Protein AF-A0A821UNA8-F1 (afdb_monomer_lite)

Structure (mmCIF, N/CA/C/O backbone):
data_AF-A0A821UNA8-F1
#
_entry.id   AF-A0A821UNA8-F1
#
loop_
_atom_site.group_PDB
_atom_site.id
_atom_site.type_symbol
_atom_site.label_atom_id
_atom_site.label_alt_id
_atom_site.label_comp_id
_atom_site.label_asym_id
_atom_site.label_entity_id
_atom_site.label_seq_id
_atom_site.pdbx_PDB_ins_code
_atom_site.Cartn_x
_atom_site.Cartn_y
_atom_site.Cartn_z
_atom_site.occupancy
_atom_site.B_iso_or_equiv
_atom_site.auth_seq_id
_atom_site.auth_comp_id
_atom_site.auth_asym_id
_atom_site.auth_atom_id
_atom_site.pdbx_PDB_model_num
ATOM 1 N N . MET A 1 1 ? -2.169 -43.315 -0.506 1.00 39.91 1 MET A N 1
ATOM 2 C CA . MET A 1 1 ? -2.315 -42.127 -1.372 1.00 39.91 1 MET A CA 1
ATOM 3 C C . MET A 1 1 ? -2.304 -40.917 -0.459 1.00 39.91 1 MET A C 1
ATOM 5 O O . MET A 1 1 ? -3.309 -40.636 0.176 1.00 39.91 1 MET A O 1
ATOM 9 N N . SER A 1 2 ? -1.135 -40.307 -0.272 1.00 38.00 2 SER A N 1
ATOM 10 C CA . SER A 1 2 ? -0.975 -39.167 0.631 1.00 38.00 2 SER A CA 1
ATOM 11 C C . SER A 1 2 ? -1.422 -37.901 -0.086 1.00 38.00 2 SER A C 1
ATOM 13 O O . SER A 1 2 ? -0.768 -37.446 -1.022 1.00 38.00 2 SER A O 1
ATOM 15 N N . SER A 1 3 ? -2.555 -37.356 0.341 1.00 40.38 3 SER A N 1
ATOM 16 C CA . SER A 1 3 ? -3.026 -36.034 -0.052 1.00 40.38 3 SER A CA 1
ATOM 17 C C . SER A 1 3 ? -2.122 -34.982 0.592 1.00 40.38 3 SER A C 1
ATOM 19 O O . SER A 1 3 ? -2.385 -34.522 1.700 1.00 40.38 3 SER A O 1
ATOM 21 N N . ASN A 1 4 ? -1.035 -34.611 -0.086 1.00 38.03 4 ASN A N 1
ATOM 22 C CA . ASN A 1 4 ? -0.263 -33.421 0.264 1.00 38.03 4 ASN A CA 1
ATOM 23 C C . ASN A 1 4 ? -1.071 -32.180 -0.135 1.00 38.03 4 ASN A C 1
ATOM 25 O O . ASN A 1 4 ? -0.894 -31.618 -1.214 1.00 38.03 4 ASN A O 1
ATOM 29 N N . GLY A 1 5 ? -1.960 -31.748 0.759 1.00 42.75 5 GLY A N 1
ATOM 30 C CA . GLY A 1 5 ? -2.511 -30.397 0.773 1.00 42.75 5 GLY A CA 1
ATOM 31 C C . GLY A 1 5 ? -1.422 -29.405 1.169 1.00 42.75 5 GLY A C 1
ATOM 32 O O . GLY A 1 5 ? -1.435 -28.869 2.271 1.00 42.75 5 GLY A O 1
ATOM 33 N N . ASN A 1 6 ? -0.446 -29.200 0.287 1.00 42.03 6 ASN A N 1
ATOM 34 C CA . ASN A 1 6 ? 0.547 -28.151 0.437 1.00 42.03 6 ASN A CA 1
ATOM 35 C C . ASN A 1 6 ? -0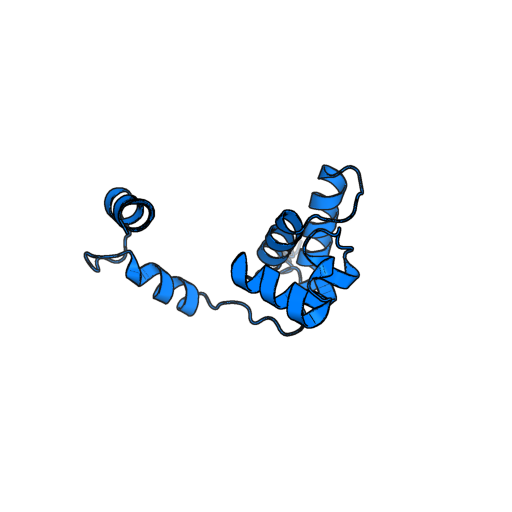.130 -26.838 0.019 1.00 42.03 6 ASN A C 1
ATOM 37 O O . ASN A 1 6 ? -0.033 -26.410 -1.130 1.00 42.03 6 ASN A O 1
ATOM 41 N N . SER A 1 7 ? -0.881 -26.217 0.932 1.00 50.44 7 SER A N 1
ATOM 42 C CA . SER A 1 7 ? -1.285 -24.818 0.796 1.00 50.44 7 SER A CA 1
ATOM 43 C C . SER A 1 7 ? -0.028 -23.965 0.961 1.00 50.44 7 SER A C 1
ATOM 45 O O . SER A 1 7 ? 0.217 -23.405 2.030 1.00 50.44 7 SER A O 1
ATOM 47 N N . ALA A 1 8 ? 0.828 -23.950 -0.063 1.00 53.22 8 ALA A N 1
ATOM 48 C CA . ALA A 1 8 ? 2.036 -23.148 -0.076 1.00 53.22 8 ALA A CA 1
ATOM 49 C C . ALA A 1 8 ? 1.612 -21.688 0.100 1.00 53.22 8 ALA A C 1
ATOM 51 O O . ALA A 1 8 ? 0.987 -21.087 -0.776 1.00 53.22 8 ALA A O 1
ATOM 52 N N . SER A 1 9 ? 1.886 -21.129 1.276 1.00 68.69 9 SER A N 1
ATOM 53 C CA . SER A 1 9 ? 1.719 -19.707 1.506 1.00 68.69 9 SER A CA 1
ATOM 54 C C . SER A 1 9 ? 2.669 -18.992 0.551 1.00 68.69 9 SER A C 1
ATOM 56 O O . SER A 1 9 ? 3.874 -18.989 0.793 1.00 68.69 9 SER A O 1
ATOM 58 N N . LEU A 1 10 ? 2.140 -18.433 -0.541 1.00 72.12 10 LEU A N 1
ATOM 59 C CA . LEU A 1 10 ? 2.948 -17.664 -1.484 1.00 72.12 10 LEU A CA 1
ATOM 60 C C . LEU A 1 10 ? 3.741 -16.602 -0.733 1.00 72.12 10 LEU A C 1
ATOM 62 O O . LEU A 1 10 ? 3.171 -15.885 0.107 1.00 72.12 10 LEU A O 1
ATOM 66 N N . SER A 1 11 ? 5.029 -16.515 -1.050 1.00 85.12 11 SER A N 1
ATOM 67 C CA . SER A 1 11 ? 5.910 -15.488 -0.511 1.00 85.12 11 SER A CA 1
ATOM 68 C C . SER A 1 11 ? 5.401 -14.091 -0.881 1.00 85.12 11 SER A C 1
ATOM 70 O O . SER A 1 11 ? 4.580 -13.909 -1.784 1.00 85.12 11 SER A O 1
ATOM 72 N N . THR A 1 12 ? 5.869 -13.077 -0.155 1.00 85.00 12 THR A N 1
ATOM 73 C CA . THR A 1 12 ? 5.497 -11.678 -0.425 1.00 85.00 12 THR A CA 1
ATOM 74 C C . THR A 1 12 ? 5.800 -11.287 -1.869 1.00 85.00 12 THR A C 1
ATOM 76 O O . THR A 1 12 ? 4.961 -10.665 -2.518 1.00 85.00 12 THR A O 1
ATOM 79 N N . ASP A 1 13 ? 6.961 -11.703 -2.368 1.00 85.88 13 ASP A N 1
ATOM 80 C CA . ASP A 1 13 ? 7.458 -11.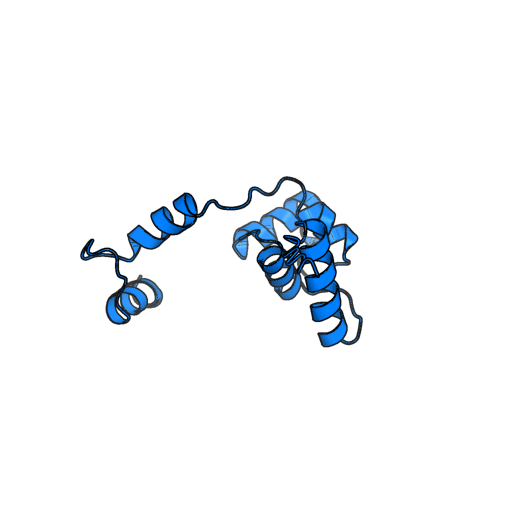335 -3.691 1.00 85.88 13 ASP A CA 1
ATOM 81 C C . ASP A 1 13 ? 6.656 -12.040 -4.791 1.00 85.88 13 ASP A C 1
ATOM 83 O O . ASP A 1 13 ? 6.249 -11.413 -5.768 1.00 85.88 13 ASP A O 1
ATOM 87 N N . GLU A 1 14 ? 6.302 -13.315 -4.595 1.00 89.06 14 GLU A N 1
ATOM 88 C CA . GLU A 1 14 ? 5.416 -14.033 -5.519 1.00 89.06 14 GLU A CA 1
ATOM 89 C C . GLU A 1 14 ? 4.020 -13.410 -5.580 1.00 89.06 14 GLU A C 1
ATOM 91 O O . GLU A 1 14 ? 3.457 -13.264 -6.666 1.00 89.06 14 GLU A O 1
ATOM 96 N N . ARG A 1 15 ? 3.461 -12.999 -4.433 1.00 90.50 15 ARG A N 1
ATOM 97 C CA . ARG A 1 15 ? 2.166 -12.301 -4.392 1.00 90.50 15 ARG A CA 1
ATOM 98 C C . ARG A 1 15 ? 2.228 -10.958 -5.106 1.00 90.50 15 ARG A C 1
ATOM 100 O O . ARG A 1 15 ? 1.282 -10.605 -5.807 1.00 90.50 15 ARG A O 1
ATOM 107 N N . LEU A 1 16 ? 3.323 -10.219 -4.935 1.00 90.75 16 LEU A N 1
ATOM 108 C CA . LEU A 1 16 ? 3.537 -8.936 -5.599 1.00 90.75 16 LEU A CA 1
ATOM 109 C C . LEU A 1 16 ? 3.632 -9.117 -7.118 1.00 90.75 16 LEU A C 1
ATOM 111 O O . LEU A 1 16 ? 2.946 -8.420 -7.864 1.00 90.75 16 LEU A O 1
ATOM 115 N N . LYS A 1 17 ? 4.410 -10.103 -7.573 1.00 91.62 17 LYS A N 1
ATOM 116 C CA . LYS A 1 17 ? 4.540 -10.436 -8.993 1.00 91.62 17 LYS A CA 1
ATOM 117 C C . LYS A 1 17 ? 3.202 -10.852 -9.607 1.00 91.62 17 LYS A C 1
ATOM 119 O O . LYS A 1 17 ? 2.822 -10.318 -10.645 1.00 91.62 17 LYS A O 1
ATOM 124 N N . GLN A 1 18 ? 2.454 -11.740 -8.950 1.00 92.94 18 GLN A N 1
ATOM 125 C CA . GLN A 1 18 ? 1.130 -12.156 -9.429 1.00 92.94 18 GLN A CA 1
ATOM 126 C C . GLN A 1 18 ? 0.145 -10.988 -9.489 1.00 92.94 18 GLN A C 1
ATOM 128 O O . GLN A 1 18 ? -0.578 -10.832 -10.472 1.00 92.94 18 GLN A O 1
ATOM 133 N N . ALA A 1 19 ? 0.129 -10.132 -8.464 1.00 92.62 19 ALA A N 1
ATOM 134 C CA . ALA A 1 19 ? -0.722 -8.950 -8.459 1.00 92.62 19 ALA A CA 1
ATOM 135 C C . ALA A 1 19 ? -0.360 -7.985 -9.599 1.00 92.62 19 ALA A C 1
ATOM 137 O O . ALA A 1 19 ? -1.254 -7.452 -10.257 1.00 92.62 19 ALA A O 1
ATOM 138 N N . TYR A 1 20 ? 0.933 -7.799 -9.873 1.00 93.12 20 TYR A N 1
ATOM 139 C CA . TYR A 1 20 ? 1.402 -6.998 -11.000 1.00 93.12 20 TYR A CA 1
ATOM 140 C C . TYR A 1 20 ? 0.966 -7.577 -12.349 1.00 93.12 20 TYR A C 1
ATOM 142 O O . TYR A 1 20 ? 0.445 -6.846 -13.191 1.00 93.12 20 TYR A O 1
ATOM 150 N N . GLU A 1 21 ? 1.135 -8.882 -12.563 1.00 92.38 21 GLU A N 1
ATOM 151 C CA . GLU A 1 21 ? 0.722 -9.556 -13.800 1.00 92.38 21 GLU A CA 1
ATOM 152 C C . GLU A 1 21 ? -0.785 -9.405 -14.048 1.00 92.38 21 GLU A C 1
ATOM 154 O O . GLU A 1 21 ? -1.192 -8.994 -15.132 1.00 92.38 21 GLU A O 1
ATOM 159 N N . ILE A 1 22 ? -1.619 -9.619 -13.028 1.00 92.56 22 ILE A N 1
ATOM 160 C CA . ILE A 1 22 ? -3.077 -9.459 -13.143 1.00 92.56 22 ILE A CA 1
ATOM 161 C C . ILE A 1 22 ? -3.454 -8.007 -13.484 1.00 92.56 22 ILE A C 1
ATOM 163 O O . ILE A 1 22 ? -4.294 -7.753 -14.352 1.00 92.56 22 ILE A O 1
ATOM 167 N N . LEU A 1 23 ? -2.838 -7.032 -12.809 1.00 92.31 23 LEU A N 1
ATOM 168 C CA . LEU A 1 23 ? -3.143 -5.613 -13.012 1.00 92.31 23 LEU A CA 1
ATOM 169 C C . LEU A 1 23 ? -2.625 -5.095 -14.361 1.00 92.31 23 LEU A C 1
ATOM 171 O O . LEU A 1 23 ? -3.304 -4.303 -15.014 1.00 92.31 23 LEU A O 1
ATOM 175 N N . SER A 1 24 ? -1.454 -5.554 -14.799 1.00 91.00 24 SER A N 1
ATOM 176 C CA . SER A 1 24 ? -0.882 -5.180 -16.095 1.00 91.00 24 SER A CA 1
ATOM 177 C C . SER A 1 24 ? -1.692 -5.763 -17.251 1.00 91.00 24 SER A C 1
ATOM 179 O O . SER A 1 24 ? -1.994 -5.029 -18.188 1.00 91.00 24 SER A O 1
ATOM 181 N N . GLN A 1 25 ? -2.151 -7.017 -17.161 1.00 91.56 25 GLN A N 1
ATOM 182 C CA . GLN A 1 25 ? -3.056 -7.621 -18.150 1.00 91.56 25 GLN A CA 1
ATOM 183 C C . GLN A 1 25 ? -4.355 -6.821 -18.293 1.00 91.56 25 GLN A C 1
ATOM 185 O O . GLN A 1 25 ? -4.792 -6.535 -19.409 1.00 91.56 25 GLN A O 1
ATOM 190 N N . ARG A 1 26 ? -4.931 -6.368 -17.169 1.00 91.19 26 ARG A N 1
ATOM 191 C CA . ARG A 1 26 ? -6.102 -5.475 -17.171 1.00 91.19 26 ARG A CA 1
ATOM 192 C C . ARG A 1 26 ? -5.823 -4.145 -17.878 1.00 91.19 26 ARG A C 1
ATOM 194 O O . ARG A 1 26 ? -6.719 -3.578 -18.493 1.00 91.19 26 ARG A O 1
ATOM 201 N N . ASN A 1 27 ? -4.584 -3.667 -17.812 1.00 87.00 27 ASN A N 1
ATOM 202 C CA . ASN A 1 27 ? -4.130 -2.424 -18.428 1.00 87.00 27 ASN A CA 1
ATOM 203 C C . ASN A 1 27 ? -3.496 -2.645 -19.825 1.00 87.00 27 ASN A C 1
ATOM 205 O O . ASN A 1 27 ? -2.723 -1.802 -20.280 1.00 87.00 27 ASN A O 1
ATOM 209 N N . HIS A 1 28 ? -3.805 -3.752 -20.516 1.00 88.44 28 HIS A N 1
ATOM 210 C CA . HIS A 1 28 ? -3.239 -4.118 -21.828 1.00 88.44 28 HIS A CA 1
ATOM 211 C C . HIS A 1 28 ? -1.707 -4.266 -21.833 1.00 88.44 28 HIS A C 1
ATOM 213 O O . HIS A 1 28 ? -1.025 -3.745 -22.715 1.00 88.44 28 HIS A O 1
ATOM 219 N N . ASN A 1 29 ? -1.165 -4.962 -20.832 1.00 85.50 29 ASN A N 1
ATOM 220 C CA . ASN A 1 29 ? 0.268 -5.191 -20.613 1.00 85.50 29 ASN A CA 1
ATOM 221 C C . ASN A 1 29 ? 1.087 -3.896 -20.498 1.00 85.50 29 ASN A C 1
ATOM 223 O O . ASN A 1 29 ? 2.260 -3.852 -20.870 1.00 85.50 29 ASN A O 1
ATOM 227 N N . ARG A 1 30 ? 0.467 -2.830 -19.982 1.00 86.19 30 ARG A N 1
ATOM 228 C CA . ARG A 1 30 ? 1.149 -1.570 -19.671 1.00 86.19 30 ARG A CA 1
ATOM 229 C C . ARG A 1 30 ? 1.607 -1.547 -18.209 1.00 86.19 30 ARG A C 1
ATOM 231 O O . ARG A 1 30 ? 0.946 -2.168 -17.369 1.00 86.19 30 ARG A O 1
ATOM 238 N N . PRO A 1 31 ? 2.683 -0.806 -17.887 1.00 88.56 31 PRO A N 1
ATOM 239 C CA . PRO A 1 31 ? 3.114 -0.634 -16.505 1.00 88.56 31 PRO A CA 1
ATOM 240 C C . PRO A 1 31 ? 2.045 0.081 -15.669 1.00 88.56 31 PRO A C 1
ATOM 242 O O . PRO A 1 31 ? 1.127 0.722 -16.194 1.00 88.56 31 PRO A O 1
ATOM 245 N N . LEU A 1 32 ? 2.123 -0.073 -14.350 1.00 90.94 32 LEU A N 1
ATOM 246 C CA . LEU A 1 32 ? 1.024 0.266 -13.449 1.00 90.94 32 LEU A CA 1
ATOM 247 C C . LEU A 1 32 ? 0.969 1.753 -13.117 1.00 90.94 32 LEU A C 1
ATOM 249 O O . LEU A 1 32 ? 1.990 2.395 -12.915 1.00 90.94 32 LEU A O 1
ATOM 253 N N . SER A 1 33 ? -0.241 2.294 -12.983 1.00 90.44 33 SER A N 1
ATOM 254 C CA . SER A 1 33 ? -0.441 3.633 -12.424 1.00 90.44 33 SER A CA 1
ATOM 255 C C . SER A 1 33 ? -0.220 3.641 -10.905 1.00 90.44 33 SER A C 1
ATOM 257 O O . SER A 1 33 ? -0.327 2.603 -10.252 1.00 90.44 33 SER A O 1
ATOM 259 N N . LEU A 1 34 ? -0.030 4.818 -10.300 1.00 87.75 34 LEU A N 1
ATOM 260 C CA . LEU A 1 34 ? 0.065 4.978 -8.839 1.00 87.75 34 LEU A C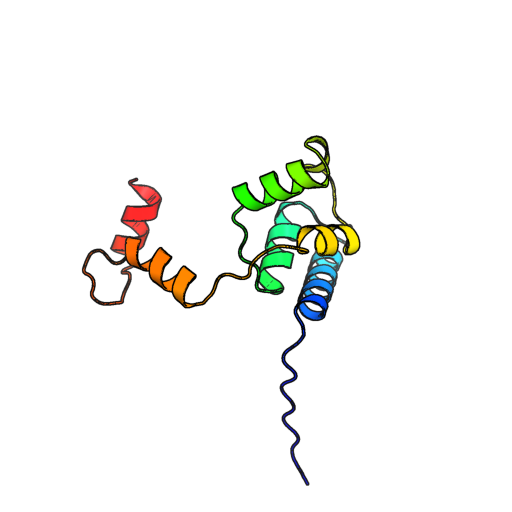A 1
ATOM 261 C C . LEU A 1 34 ? -1.073 4.275 -8.066 1.00 87.75 34 LEU A C 1
ATOM 263 O O . LEU A 1 34 ? -0.857 3.668 -7.015 1.00 87.75 34 LEU A O 1
ATOM 267 N N . LYS A 1 35 ? -2.302 4.339 -8.594 1.00 86.94 35 LYS A N 1
ATOM 268 C CA . LYS A 1 35 ? -3.482 3.691 -7.998 1.00 86.94 35 LYS A CA 1
ATOM 269 C C . LYS A 1 35 ? -3.345 2.165 -7.991 1.00 86.94 35 LYS A C 1
ATOM 271 O O . LYS A 1 35 ? -3.732 1.502 -7.024 1.00 86.94 35 LYS A O 1
ATOM 276 N N . ASP A 1 36 ? -2.793 1.617 -9.066 1.00 91.19 36 ASP A N 1
ATOM 277 C CA . ASP A 1 36 ? -2.586 0.183 -9.224 1.00 91.19 36 ASP A CA 1
ATOM 278 C C . ASP A 1 36 ? -1.407 -0.305 -8.383 1.00 91.19 36 ASP A C 1
ATOM 280 O O . ASP A 1 36 ? -1.519 -1.362 -7.769 1.00 91.19 36 ASP A O 1
ATOM 284 N N . VAL A 1 37 ? -0.345 0.497 -8.231 1.00 90.31 37 VAL A N 1
ATOM 285 C CA . VAL A 1 37 ? 0.759 0.209 -7.297 1.00 90.31 37 VAL A CA 1
ATOM 286 C C . VAL A 1 37 ? 0.227 0.003 -5.881 1.00 90.31 37 VAL A C 1
ATOM 288 O O . VAL A 1 37 ? 0.506 -1.021 -5.261 1.00 90.31 37 VAL A O 1
ATOM 291 N N . GLY A 1 38 ? -0.626 0.906 -5.386 1.00 90.31 38 GLY A N 1
ATOM 292 C CA . GLY A 1 38 ? -1.238 0.746 -4.063 1.00 90.31 38 GLY A CA 1
ATOM 293 C C . GLY A 1 38 ? -2.084 -0.527 -3.933 1.00 90.31 38 GLY A C 1
ATOM 294 O O . GLY A 1 38 ? -2.155 -1.121 -2.860 1.00 90.31 38 GLY A O 1
ATOM 295 N N . THR A 1 39 ? -2.708 -0.975 -5.024 1.00 90.94 39 THR A N 1
ATOM 296 C CA . THR A 1 39 ? -3.466 -2.236 -5.061 1.00 90.94 39 THR A CA 1
ATOM 297 C C . THR A 1 39 ? -2.534 -3.449 -5.058 1.00 90.94 39 THR A C 1
ATOM 299 O O . THR A 1 39 ? -2.773 -4.396 -4.313 1.00 90.94 39 THR A O 1
ATOM 302 N N . CYS A 1 40 ? -1.437 -3.383 -5.812 1.00 91.94 40 CYS A N 1
ATOM 303 C CA . CYS A 1 40 ? -0.403 -4.411 -5.879 1.00 91.94 40 CYS A CA 1
ATOM 304 C C . CYS A 1 40 ? 0.251 -4.644 -4.506 1.00 91.94 40 CYS A C 1
ATOM 306 O O . CYS A 1 40 ? 0.307 -5.768 -4.009 1.00 91.94 40 CYS A O 1
ATOM 308 N N . MET A 1 41 ? 0.633 -3.563 -3.822 1.00 90.25 41 MET A N 1
ATOM 309 C CA . MET A 1 41 ? 1.231 -3.623 -2.484 1.00 90.25 41 MET A CA 1
ATOM 310 C C . MET A 1 41 ? 0.280 -4.238 -1.448 1.00 90.25 41 MET A C 1
ATOM 312 O O . MET A 1 41 ? 0.709 -5.037 -0.614 1.00 90.25 41 MET A O 1
ATOM 316 N N . ARG A 1 42 ? -1.022 -3.924 -1.539 1.00 89.62 42 ARG A N 1
ATOM 317 C CA . ARG A 1 42 ? -2.066 -4.530 -0.695 1.00 89.62 42 ARG A CA 1
ATOM 318 C C . ARG A 1 42 ? -2.240 -6.021 -0.929 1.00 89.62 42 ARG A C 1
ATOM 320 O O . ARG A 1 42 ? -2.378 -6.758 0.044 1.00 89.62 42 ARG A O 1
ATOM 327 N N . ALA A 1 43 ? -2.147 -6.484 -2.171 1.00 88.50 43 ALA A N 1
ATOM 328 C CA . ALA A 1 43 ? -2.186 -7.912 -2.480 1.00 88.50 43 ALA A CA 1
ATOM 329 C C . ALA A 1 43 ? -0.975 -8.679 -1.903 1.00 88.50 43 ALA A C 1
ATOM 331 O O . ALA A 1 43 ? -1.117 -9.817 -1.450 1.00 88.50 43 ALA A O 1
ATOM 332 N N . ALA A 1 44 ? 0.195 -8.036 -1.829 1.00 87.75 44 ALA A N 1
ATOM 333 C CA . ALA A 1 44 ? 1.390 -8.584 -1.179 1.00 87.75 44 ALA A CA 1
ATOM 334 C C . ALA A 1 44 ? 1.338 -8.543 0.370 1.00 87.75 44 ALA A C 1
ATOM 336 O O . ALA A 1 44 ? 2.194 -9.119 1.052 1.00 87.75 44 ALA A O 1
ATOM 337 N N . GLY A 1 45 ? 0.313 -7.906 0.949 1.00 85.88 45 GLY A N 1
ATOM 338 C CA . GLY A 1 45 ? 0.101 -7.806 2.396 1.00 85.88 45 GLY A CA 1
ATOM 339 C C . GLY A 1 45 ? 0.697 -6.554 3.045 1.00 85.88 45 GLY A C 1
ATOM 340 O O . GLY A 1 45 ? 0.734 -6.461 4.271 1.00 85.88 45 GLY A O 1
ATOM 341 N N . TYR A 1 46 ? 1.160 -5.584 2.257 1.00 89.00 46 TYR A N 1
ATOM 342 C CA . TYR A 1 46 ? 1.485 -4.248 2.756 1.00 89.00 46 TYR A CA 1
ATOM 343 C C . TYR A 1 46 ? 0.237 -3.371 2.745 1.00 89.00 46 TYR A C 1
ATOM 345 O O . TYR A 1 46 ? -0.569 -3.441 1.831 1.00 89.00 46 TYR A O 1
ATOM 353 N N . SER A 1 47 ? 0.075 -2.476 3.712 1.00 85.62 47 SER A N 1
ATOM 354 C CA . SER A 1 47 ? -1.116 -1.620 3.784 1.00 85.62 47 SER A CA 1
ATOM 355 C C . SER A 1 47 ? -0.767 -0.127 3.772 1.00 85.62 47 SER A C 1
ATOM 357 O O . SER A 1 47 ? -1.108 0.571 4.730 1.00 85.62 47 SER A O 1
ATOM 359 N N . PRO A 1 48 ? -0.077 0.395 2.737 1.00 87.50 48 PRO A N 1
ATOM 360 C CA . PRO A 1 48 ? 0.195 1.823 2.663 1.00 87.50 48 PRO A CA 1
ATOM 361 C C . PRO A 1 48 ? -1.106 2.601 2.424 1.00 87.50 48 PRO A C 1
ATOM 363 O O . PRO A 1 48 ? -1.957 2.214 1.614 1.00 87.50 48 PRO A O 1
ATOM 366 N N . THR A 1 49 ? -1.256 3.721 3.121 1.00 86.12 49 THR A N 1
ATOM 367 C CA . THR A 1 49 ? -2.246 4.749 2.782 1.00 86.12 49 THR A CA 1
ATOM 368 C C . THR A 1 49 ? -1.830 5.473 1.501 1.00 86.12 49 THR A C 1
ATOM 370 O O . THR A 1 49 ? -0.663 5.455 1.109 1.00 86.12 49 THR A O 1
ATOM 373 N N . ASN A 1 50 ? -2.768 6.157 0.842 1.00 86.75 50 ASN A N 1
ATOM 374 C CA . ASN A 1 50 ? -2.450 6.925 -0.368 1.00 86.75 50 ASN A CA 1
ATOM 375 C C . ASN A 1 50 ? -1.399 8.018 -0.102 1.00 86.75 50 ASN A C 1
ATOM 377 O O . ASN A 1 50 ? -0.567 8.291 -0.963 1.00 86.75 50 ASN A O 1
ATOM 381 N N . THR A 1 51 ? -1.419 8.622 1.089 1.00 86.56 51 THR A N 1
ATOM 382 C CA . THR A 1 51 ? -0.444 9.640 1.500 1.00 86.56 51 THR A CA 1
ATOM 383 C C . THR A 1 51 ? 0.933 9.030 1.743 1.00 86.56 51 THR A C 1
ATOM 385 O O . THR A 1 51 ? 1.925 9.557 1.246 1.00 86.56 51 THR A O 1
ATOM 388 N N . GLU A 1 52 ? 1.006 7.897 2.451 1.00 87.44 52 GLU A N 1
ATOM 389 C CA . GLU A 1 52 ? 2.267 7.169 2.649 1.00 87.44 52 GLU A CA 1
ATOM 390 C C . GLU A 1 52 ? 2.854 6.722 1.308 1.00 87.44 52 GLU A C 1
ATOM 392 O O . GLU A 1 52 ? 4.036 6.940 1.066 1.00 87.44 52 GLU A O 1
ATOM 397 N N . LEU A 1 53 ? 2.033 6.170 0.407 1.00 88.75 53 LEU A N 1
ATOM 398 C CA . LEU A 1 53 ? 2.477 5.725 -0.914 1.00 88.75 53 LEU A CA 1
ATOM 399 C C . LEU A 1 53 ? 3.091 6.866 -1.732 1.00 88.75 53 LEU A C 1
ATOM 401 O O . LEU A 1 53 ? 4.187 6.711 -2.270 1.00 88.75 53 LEU A O 1
ATOM 405 N N . LYS A 1 54 ? 2.415 8.022 -1.790 1.00 88.62 54 LYS A N 1
ATOM 406 C CA . LYS A 1 54 ? 2.949 9.223 -2.450 1.00 88.62 54 LYS A CA 1
ATOM 407 C C . LYS A 1 54 ? 4.288 9.631 -1.848 1.00 88.62 54 LYS A C 1
ATOM 409 O O . LYS A 1 54 ? 5.254 9.790 -2.583 1.00 88.62 54 LYS A O 1
ATOM 414 N N . LYS A 1 55 ? 4.371 9.701 -0.517 1.00 88.94 55 LYS A N 1
ATOM 415 C CA . LYS A 1 55 ? 5.599 10.079 0.189 1.00 88.94 55 LYS A CA 1
ATOM 416 C C . LYS A 1 55 ? 6.751 9.103 -0.070 1.00 88.94 55 LYS A C 1
ATOM 418 O O . LYS A 1 55 ? 7.884 9.543 -0.246 1.00 88.94 55 LYS A O 1
ATOM 423 N N . ILE A 1 56 ? 6.488 7.793 -0.110 1.00 88.81 56 ILE A N 1
ATOM 424 C CA . ILE A 1 56 ? 7.504 6.770 -0.419 1.00 88.81 56 ILE A CA 1
ATOM 425 C C . ILE A 1 56 ? 8.063 6.992 -1.830 1.00 88.81 56 ILE A C 1
ATOM 427 O O . ILE A 1 56 ? 9.279 6.978 -2.011 1.00 88.81 56 ILE A O 1
ATOM 431 N N . ILE A 1 57 ? 7.192 7.245 -2.809 1.00 89.06 57 ILE A N 1
ATOM 432 C CA . ILE A 1 57 ? 7.589 7.509 -4.199 1.00 89.06 57 ILE A CA 1
ATOM 433 C C . ILE A 1 57 ? 8.377 8.812 -4.303 1.00 89.06 57 ILE A C 1
ATOM 435 O O . ILE A 1 57 ? 9.460 8.823 -4.877 1.00 89.06 57 ILE A O 1
ATOM 439 N N . GLU A 1 58 ? 7.891 9.889 -3.691 1.00 89.62 58 GLU A N 1
ATOM 440 C CA . GLU A 1 58 ? 8.589 11.177 -3.663 1.00 89.62 58 GLU A CA 1
ATOM 441 C C . GLU A 1 58 ? 9.977 11.062 -3.023 1.00 89.62 58 GLU A C 1
ATOM 443 O O . GLU A 1 58 ? 10.927 11.659 -3.517 1.00 89.62 58 GLU A O 1
ATOM 448 N N . THR A 1 59 ? 10.111 10.261 -1.962 1.00 88.25 59 THR A N 1
ATOM 449 C CA . THR A 1 59 ? 11.380 10.084 -1.240 1.00 88.25 59 THR A CA 1
ATOM 450 C C . THR A 1 59 ? 12.369 9.201 -2.005 1.00 88.25 59 THR A C 1
ATOM 452 O O . THR A 1 59 ? 13.563 9.483 -1.990 1.00 88.25 59 THR A O 1
ATOM 455 N N . LYS A 1 60 ? 11.905 8.122 -2.654 1.00 87.50 60 LYS A N 1
ATOM 456 C CA . LYS A 1 60 ? 12.789 7.155 -3.333 1.00 87.50 60 LYS A CA 1
ATOM 457 C C . LYS A 1 60 ? 13.075 7.490 -4.796 1.00 87.50 60 LYS A C 1
ATOM 459 O O . LYS A 1 60 ? 14.163 7.199 -5.275 1.00 87.50 60 LYS A O 1
ATOM 464 N N . LEU A 1 61 ? 12.098 8.050 -5.503 1.00 86.81 61 LEU A N 1
ATOM 465 C CA . LEU A 1 61 ? 12.150 8.282 -6.951 1.00 86.81 61 LEU A CA 1
ATOM 466 C C . LEU A 1 61 ? 12.120 9.777 -7.293 1.00 86.81 61 LEU A C 1
ATOM 468 O O . LEU A 1 61 ? 12.669 10.186 -8.312 1.00 86.81 61 LEU A O 1
ATOM 472 N N . GLY A 1 62 ? 11.521 10.604 -6.434 1.00 84.81 62 GLY A N 1
ATOM 473 C CA . GLY A 1 62 ? 11.373 12.044 -6.640 1.00 84.81 62 GLY A CA 1
ATOM 474 C C . GLY A 1 62 ? 9.944 12.455 -7.001 1.00 84.81 62 GLY A C 1
ATOM 475 O O . GLY A 1 62 ? 9.109 11.648 -7.410 1.00 84.81 62 GLY A O 1
ATOM 476 N N . THR A 1 63 ? 9.650 13.748 -6.867 1.00 82.81 63 THR A N 1
ATOM 477 C CA . THR A 1 63 ? 8.294 14.314 -7.020 1.00 82.81 63 THR A CA 1
ATOM 478 C C . THR A 1 63 ? 7.714 14.184 -8.430 1.00 82.81 63 THR A C 1
ATOM 480 O O . THR A 1 63 ? 6.499 14.101 -8.595 1.00 82.81 63 THR A O 1
ATOM 483 N N . LEU A 1 64 ? 8.565 14.090 -9.456 1.00 80.88 64 LEU A N 1
ATOM 484 C CA . LEU A 1 64 ? 8.150 13.936 -10.856 1.00 80.88 64 LEU A CA 1
ATOM 485 C C . LEU A 1 64 ? 7.586 12.540 -11.177 1.00 80.88 64 LEU A C 1
ATOM 487 O O . LEU A 1 64 ? 6.931 12.368 -12.204 1.00 80.88 64 LEU A O 1
ATOM 491 N N . TYR A 1 65 ? 7.813 11.547 -10.311 1.00 81.44 65 TYR A N 1
ATOM 492 C CA . TYR A 1 65 ? 7.385 10.165 -10.544 1.00 81.44 65 TYR A CA 1
ATOM 493 C C . TYR A 1 65 ? 5.948 9.881 -10.097 1.00 81.44 65 TYR A C 1
ATOM 495 O O . TYR A 1 65 ? 5.392 8.856 -10.473 1.00 81.44 65 TYR A O 1
ATOM 503 N N . VAL A 1 66 ? 5.297 10.791 -9.364 1.00 73.25 66 VAL A N 1
ATOM 504 C CA . VAL A 1 66 ? 3.929 10.595 -8.834 1.00 73.25 66 VAL A CA 1
ATOM 505 C C . VAL A 1 66 ? 2.888 10.357 -9.943 1.00 73.25 66 VAL A C 1
ATOM 507 O O . VAL A 1 66 ? 1.876 9.695 -9.710 1.00 73.25 66 VAL A O 1
ATOM 510 N N . HIS A 1 67 ? 3.149 10.849 -11.158 1.00 78.94 67 HIS A N 1
ATOM 511 C CA . HIS A 1 67 ? 2.280 10.693 -12.330 1.00 78.94 67 HIS A CA 1
ATOM 512 C C . HIS A 1 67 ? 2.814 9.710 -13.383 1.00 78.94 67 HIS A C 1
ATOM 514 O O . HIS A 1 67 ? 2.227 9.599 -14.458 1.00 78.94 67 HIS A O 1
ATOM 520 N N . GLN A 1 68 ? 3.912 9.007 -13.096 1.00 85.75 68 GLN A N 1
ATOM 521 C CA . GLN A 1 68 ? 4.493 8.039 -14.023 1.00 85.75 68 GLN A CA 1
ATOM 522 C C . GLN A 1 68 ? 3.874 6.645 -13.871 1.00 85.75 68 GLN A C 1
ATOM 524 O O . GLN A 1 68 ? 3.084 6.378 -12.961 1.00 85.75 68 GLN A O 1
ATOM 529 N N . LEU A 1 69 ? 4.213 5.769 -14.817 1.00 88.38 69 LEU A N 1
ATOM 530 C CA . LEU A 1 69 ? 3.891 4.351 -14.749 1.00 88.38 69 LEU A CA 1
ATOM 531 C C . LEU A 1 69 ? 5.058 3.590 -14.111 1.00 88.38 69 LEU A C 1
ATOM 533 O O . LEU A 1 69 ? 6.216 3.960 -14.282 1.00 88.38 69 LEU A O 1
ATOM 537 N N . PHE A 1 70 ? 4.740 2.527 -13.381 1.00 89.94 70 PHE A N 1
ATOM 538 C CA . PHE A 1 70 ? 5.686 1.781 -12.563 1.00 89.94 70 PHE A CA 1
ATOM 539 C C . PHE A 1 70 ? 5.778 0.334 -13.036 1.00 89.94 70 PHE A C 1
ATOM 541 O O . PHE A 1 70 ? 4.772 -0.381 -13.073 1.00 89.94 70 PHE A O 1
ATOM 548 N N . ASP A 1 71 ? 6.994 -0.095 -13.359 1.00 91.19 71 ASP A N 1
ATOM 549 C CA . ASP A 1 71 ? 7.313 -1.494 -13.632 1.00 91.19 71 ASP A CA 1
ATOM 550 C C . ASP A 1 71 ? 7.472 -2.295 -12.336 1.00 91.19 71 ASP A C 1
ATOM 552 O O . ASP A 1 71 ? 7.724 -1.736 -11.264 1.00 91.19 71 ASP A O 1
ATOM 556 N N . LEU A 1 72 ? 7.394 -3.625 -12.446 1.00 89.88 72 LEU A N 1
ATOM 557 C CA . LEU A 1 72 ? 7.510 -4.547 -11.312 1.00 89.88 72 LEU A CA 1
ATOM 558 C C . LEU A 1 72 ? 8.741 -4.261 -10.440 1.00 89.88 72 LEU A C 1
ATOM 560 O O . LEU A 1 72 ? 8.606 -4.152 -9.226 1.00 89.88 72 LEU A O 1
ATOM 564 N N . LYS A 1 73 ? 9.911 -4.052 -11.054 1.00 89.56 73 LYS A N 1
ATOM 565 C CA . LYS A 1 73 ? 11.168 -3.805 -10.333 1.00 89.56 73 LYS A CA 1
ATOM 566 C C . LYS A 1 73 ? 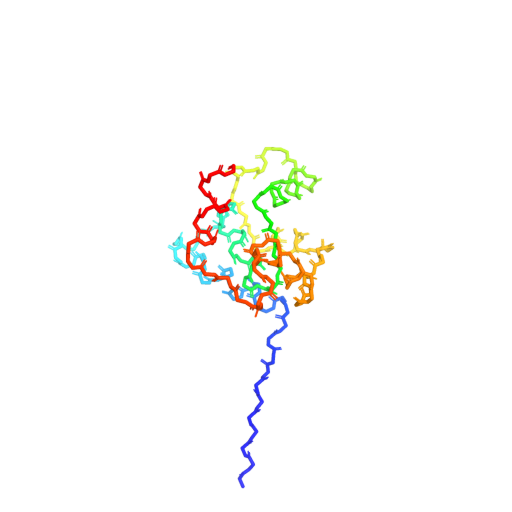11.119 -2.542 -9.469 1.00 89.56 73 LYS A C 1
ATOM 568 O O . LYS A 1 73 ? 11.595 -2.539 -8.340 1.00 89.56 73 LYS A O 1
ATOM 573 N N . ILE A 1 74 ? 10.484 -1.481 -9.972 1.00 88.81 74 ILE A N 1
ATOM 574 C CA . ILE A 1 74 ? 10.304 -0.246 -9.202 1.00 88.81 74 ILE A CA 1
ATOM 575 C C . ILE A 1 74 ? 9.365 -0.509 -8.022 1.00 88.81 74 ILE A C 1
ATOM 577 O O . ILE A 1 74 ? 9.596 -0.019 -6.923 1.00 88.81 74 ILE A O 1
ATOM 581 N N . ILE A 1 75 ? 8.313 -1.304 -8.220 1.00 88.88 75 ILE A N 1
ATOM 582 C CA . ILE A 1 75 ? 7.363 -1.648 -7.157 1.00 88.88 75 ILE A CA 1
ATOM 583 C C . ILE A 1 75 ? 8.028 -2.517 -6.080 1.00 88.88 75 ILE A C 1
ATOM 585 O O . ILE A 1 75 ? 7.790 -2.287 -4.894 1.00 88.88 75 ILE A O 1
ATOM 589 N N . GLU A 1 76 ? 8.886 -3.463 -6.461 1.00 90.00 76 GLU A N 1
ATOM 590 C CA . GLU A 1 76 ? 9.717 -4.249 -5.537 1.00 90.00 76 GLU A CA 1
ATOM 591 C C . GLU A 1 76 ? 10.625 -3.332 -4.703 1.00 90.00 76 GLU A C 1
ATOM 593 O O . GLU A 1 76 ? 10.607 -3.390 -3.469 1.00 90.00 76 GLU A O 1
ATOM 598 N N . ASP A 1 77 ? 11.323 -2.397 -5.355 1.00 88.94 77 ASP A N 1
ATOM 599 C CA . ASP A 1 77 ? 12.172 -1.408 -4.685 1.00 88.94 77 ASP A CA 1
ATOM 600 C C . ASP A 1 77 ? 11.371 -0.491 -3.747 1.00 88.94 77 ASP A C 1
ATOM 602 O O . ASP A 1 77 ? 11.848 -0.134 -2.664 1.00 88.94 77 ASP A O 1
ATOM 606 N N . LEU A 1 78 ? 10.138 -0.121 -4.112 1.00 87.50 78 LEU A N 1
ATOM 607 C CA . LEU A 1 78 ? 9.234 0.659 -3.261 1.00 87.50 78 LEU A CA 1
ATOM 608 C C . LEU A 1 78 ? 8.787 -0.138 -2.030 1.00 87.50 78 LEU A C 1
ATOM 610 O O . LEU A 1 78 ? 8.734 0.433 -0.938 1.00 87.50 78 LEU A O 1
ATOM 614 N N . CYS A 1 79 ? 8.517 -1.437 -2.184 1.00 86.75 79 CYS A N 1
ATOM 615 C CA . CYS A 1 79 ? 8.141 -2.331 -1.086 1.00 86.75 79 CYS A CA 1
ATOM 616 C C . CYS A 1 79 ? 9.296 -2.606 -0.119 1.00 86.75 79 CYS A C 1
ATOM 618 O O . CYS A 1 79 ? 9.063 -2.884 1.062 1.00 86.75 79 CYS A O 1
ATOM 620 N N . ASN A 1 80 ? 10.537 -2.497 -0.593 1.00 84.19 80 ASN A N 1
ATOM 621 C CA . ASN A 1 80 ? 11.710 -2.735 0.229 1.00 84.19 80 ASN A CA 1
ATOM 622 C C . ASN A 1 80 ? 11.791 -1.729 1.397 1.00 84.19 80 ASN A C 1
ATOM 624 O O . ASN A 1 80 ? 11.786 -0.510 1.200 1.00 84.19 80 ASN A O 1
ATOM 628 N N . GLY A 1 81 ? 11.851 -2.237 2.628 1.00 74.62 81 GLY A N 1
ATOM 629 C CA . GLY A 1 81 ? 11.844 -1.429 3.853 1.00 74.62 81 GLY A CA 1
ATOM 630 C C . GLY A 1 81 ? 10.454 -1.050 4.378 1.00 74.62 81 GLY A C 1
ATOM 631 O O . GLY A 1 81 ? 10.363 -0.359 5.392 1.00 74.62 81 GLY A O 1
ATOM 632 N N . LEU A 1 82 ? 9.366 -1.504 3.744 1.00 81.88 82 LEU A N 1
ATOM 633 C CA . LEU A 1 82 ? 8.026 -1.331 4.302 1.00 81.88 82 LEU A CA 1
ATOM 634 C C . LEU A 1 82 ? 7.727 -2.382 5.365 1.00 81.88 82 LEU A C 1
ATOM 636 O O . LEU A 1 82 ? 7.962 -3.577 5.187 1.00 81.88 82 LEU A O 1
ATOM 640 N N . LYS A 1 83 ? 7.143 -1.929 6.475 1.00 79.81 83 LYS A N 1
ATOM 641 C CA . LYS A 1 83 ? 6.642 -2.808 7.529 1.00 79.81 83 LYS A CA 1
ATOM 642 C C . LYS A 1 83 ? 5.222 -3.253 7.179 1.00 79.81 83 LYS A C 1
ATOM 644 O O . LYS A 1 83 ? 4.355 -2.425 6.895 1.00 79.81 83 LYS A O 1
ATOM 649 N N . LYS A 1 84 ? 4.964 -4.561 7.230 1.00 81.25 84 LYS A N 1
ATOM 650 C CA . LYS A 1 84 ? 3.592 -5.087 7.198 1.00 81.25 84 LYS A CA 1
ATOM 651 C C . LYS A 1 84 ? 2.894 -4.717 8.505 1.00 81.25 84 LYS A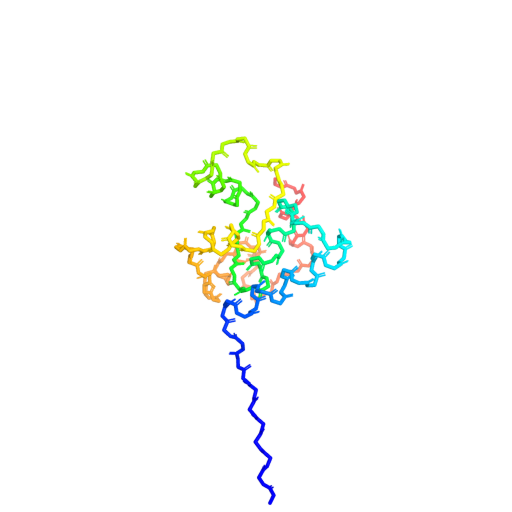 C 1
ATOM 653 O O . LYS A 1 84 ? 3.483 -4.885 9.573 1.00 81.25 84 LYS A O 1
ATOM 658 N N . ARG A 1 85 ? 1.659 -4.216 8.430 1.00 81.56 85 ARG A N 1
ATOM 659 C CA . ARG A 1 85 ? 0.860 -3.997 9.641 1.00 81.56 85 ARG A CA 1
ATOM 660 C C . ARG A 1 85 ? 0.470 -5.350 10.216 1.00 81.56 85 ARG A C 1
ATOM 662 O O . ARG A 1 85 ? 0.007 -6.229 9.492 1.00 81.56 85 ARG A O 1
ATOM 669 N N . SER A 1 86 ? 0.690 -5.510 11.511 1.00 81.44 86 SER A N 1
ATOM 670 C CA . SER A 1 86 ? 0.200 -6.662 12.256 1.00 81.44 86 SER A CA 1
ATOM 671 C C . SER A 1 86 ? -1.318 -6.594 12.411 1.00 81.44 86 SER A C 1
ATOM 673 O O . SER A 1 86 ? -1.906 -5.512 12.412 1.00 81.44 86 SER A O 1
ATOM 675 N N . GLU A 1 87 ? -1.950 -7.753 12.593 1.00 81.00 87 GLU A N 1
ATOM 676 C CA . GLU A 1 87 ? -3.382 -7.841 12.901 1.00 81.00 87 GLU A CA 1
ATOM 677 C C . GLU A 1 87 ? -3.746 -6.968 14.108 1.00 81.00 87 GLU A C 1
ATOM 679 O O . GLU A 1 87 ? -4.738 -6.248 14.074 1.00 81.00 87 GLU A O 1
ATOM 684 N N . LYS A 1 88 ? -2.875 -6.937 15.123 1.00 83.81 88 LYS A N 1
ATOM 685 C CA . LYS A 1 88 ? -3.030 -6.082 16.299 1.00 83.81 88 LYS A CA 1
ATOM 686 C C . LYS A 1 88 ? -3.032 -4.591 15.955 1.00 83.81 88 LYS A C 1
ATOM 688 O O . LYS A 1 88 ? -3.906 -3.877 16.423 1.00 83.81 88 LYS A O 1
ATOM 693 N N . GLU A 1 89 ? -2.102 -4.119 15.121 1.00 83.44 89 GLU A N 1
ATOM 694 C CA . GLU A 1 89 ? -2.072 -2.710 14.687 1.00 83.44 89 GLU A CA 1
ATOM 695 C C . GLU A 1 89 ? -3.344 -2.330 13.911 1.00 83.44 89 GLU A C 1
ATOM 697 O O . GLU A 1 89 ? -3.863 -1.227 14.079 1.00 83.44 89 GLU A O 1
ATOM 702 N N . VAL A 1 90 ? -3.872 -3.243 13.088 1.00 81.94 90 VAL A N 1
ATOM 703 C CA . VAL A 1 90 ? -5.142 -3.027 12.377 1.00 81.94 90 VAL A CA 1
ATOM 704 C C . VAL A 1 90 ? -6.309 -2.999 13.363 1.00 81.94 90 VAL A C 1
ATOM 706 O O . VAL A 1 90 ? -7.091 -2.051 13.347 1.00 81.94 90 VAL A O 1
ATOM 709 N N . HIS A 1 91 ? -6.399 -3.979 14.259 1.00 83.25 91 HIS A N 1
ATOM 710 C CA . HIS A 1 91 ? -7.443 -4.063 15.277 1.00 83.25 91 HIS A CA 1
ATOM 711 C C . HIS A 1 91 ? -7.463 -2.824 16.186 1.00 83.25 91 HIS A C 1
ATOM 713 O O . HIS A 1 91 ? -8.510 -2.208 16.383 1.00 83.25 91 HIS A O 1
ATOM 719 N N . ASP A 1 92 ? -6.297 -2.399 16.677 1.00 84.50 92 ASP A N 1
ATOM 720 C CA . ASP A 1 92 ? -6.163 -1.216 17.528 1.00 84.50 92 ASP A CA 1
ATOM 721 C C . ASP A 1 92 ? -6.577 0.065 16.784 1.00 84.50 92 ASP A C 1
ATOM 723 O O . ASP A 1 92 ? -7.211 0.937 17.377 1.00 84.50 92 ASP A O 1
ATOM 727 N N . SER A 1 93 ? -6.301 0.161 15.475 1.00 83.25 93 SER A N 1
ATOM 728 C CA . SER A 1 93 ? -6.754 1.292 14.651 1.00 83.25 93 SER A CA 1
ATOM 729 C C . SER A 1 93 ? -8.269 1.302 14.408 1.00 83.25 93 SER A C 1
ATOM 731 O O . SER A 1 93 ? -8.873 2.371 14.317 1.00 83.25 93 SER A O 1
ATOM 733 N N . LEU A 1 94 ? -8.900 0.125 14.343 1.00 83.69 94 LEU A N 1
ATOM 734 C CA . LEU A 1 94 ? -10.346 -0.009 14.154 1.00 83.69 94 LEU A CA 1
ATOM 735 C C . LEU A 1 94 ? -11.135 0.266 15.437 1.00 83.69 94 LEU A C 1
ATOM 737 O O . LEU A 1 94 ? -12.279 0.710 15.375 1.00 83.69 94 LEU A O 1
ATOM 741 N N . ARG A 1 95 ? -10.509 0.102 16.604 1.00 85.00 95 ARG A N 1
ATOM 742 C CA . ARG A 1 95 ? -11.127 0.408 17.899 1.00 85.00 95 ARG A CA 1
ATOM 743 C C . ARG A 1 95 ? -11.548 1.874 18.043 1.00 85.00 95 ARG A C 1
ATOM 745 O O . ARG A 1 95 ? -12.413 2.182 18.852 1.00 85.00 95 ARG A O 1
ATOM 752 N N . CYS A 1 96 ? -10.970 2.783 17.258 1.00 82.00 96 CYS A N 1
ATOM 753 C CA . CYS A 1 96 ? -11.401 4.180 17.207 1.00 82.00 96 CYS A CA 1
ATOM 754 C C . CYS A 1 96 ? -12.836 4.367 16.678 1.00 82.00 96 CYS A C 1
ATOM 756 O O . CYS A 1 96 ? -13.416 5.421 16.930 1.00 82.00 96 CYS A O 1
ATOM 758 N N . PHE A 1 97 ? -13.382 3.383 15.954 1.00 81.50 97 PHE A N 1
ATOM 759 C CA . PHE A 1 97 ? -14.729 3.416 15.375 1.00 81.50 97 PHE A CA 1
ATOM 760 C C . PHE A 1 97 ? -15.785 2.717 16.244 1.00 81.50 97 PHE A C 1
ATOM 762 O O . PHE A 1 97 ? -16.967 3.001 16.081 1.00 81.50 97 PHE A O 1
ATOM 769 N N . ASP A 1 98 ? -15.368 1.826 17.147 1.00 85.44 98 ASP A N 1
ATOM 770 C CA . ASP A 1 98 ? -16.234 1.147 18.120 1.00 85.44 98 ASP A CA 1
ATOM 771 C C . ASP A 1 98 ? -16.462 2.084 19.317 1.00 85.44 98 ASP A C 1
ATOM 773 O O . ASP A 1 98 ? -15.694 2.099 20.288 1.00 85.44 98 ASP A O 1
ATOM 777 N N . TYR A 1 99 ? -17.478 2.943 19.202 1.00 83.06 99 TYR A N 1
ATOM 778 C CA . TYR A 1 99 ? -17.796 3.928 20.235 1.00 83.06 99 TYR A CA 1
ATOM 779 C C . TYR A 1 99 ? -18.336 3.240 21.492 1.00 83.06 99 TYR A C 1
ATOM 781 O O . TYR A 1 99 ? -17.972 3.612 22.611 1.00 83.06 99 TYR A O 1
ATOM 789 N N . GLU A 1 100 ? -19.160 2.210 21.301 1.00 85.38 100 GLU A N 1
ATOM 790 C CA . GLU A 1 100 ? -19.812 1.460 22.377 1.00 85.38 100 GLU A CA 1
ATOM 791 C C . GLU A 1 100 ? -18.881 0.456 23.081 1.00 85.38 100 GLU A C 1
ATOM 793 O O . GLU A 1 100 ? -19.217 -0.059 24.149 1.00 85.38 100 GLU A O 1
ATOM 798 N N . ARG A 1 101 ? -17.685 0.210 22.532 1.00 84.44 101 ARG A N 1
ATOM 799 C CA . ARG 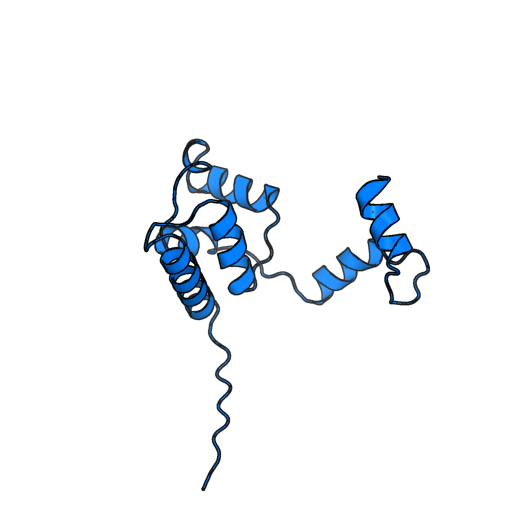A 1 101 ? -16.683 -0.755 23.021 1.00 84.44 101 ARG A CA 1
ATOM 800 C C . ARG A 1 101 ? -17.225 -2.177 23.158 1.00 84.44 101 ARG A C 1
ATOM 802 O O . ARG A 1 101 ? -16.805 -2.914 24.054 1.00 84.44 101 ARG A O 1
ATOM 809 N N . ASN A 1 102 ? -18.149 -2.560 22.284 1.00 88.69 102 ASN A N 1
ATOM 810 C CA . ASN A 1 102 ? -18.774 -3.882 22.293 1.00 88.69 102 ASN A CA 1
ATOM 811 C C . ASN A 1 102 ? -18.034 -4.891 21.389 1.00 88.69 102 ASN A C 1
ATOM 813 O O . ASN A 1 102 ? -18.413 -6.061 21.345 1.00 88.69 102 ASN A O 1
ATOM 817 N N . GLY A 1 103 ? -16.966 -4.459 20.706 1.00 85.62 103 GLY A N 1
ATOM 818 C CA . GLY A 1 103 ? -16.179 -5.282 19.788 1.00 85.62 103 GLY A CA 1
ATOM 819 C C . GLY A 1 103 ? -16.734 -5.339 18.362 1.00 85.62 103 GLY A C 1
ATOM 820 O O . GLY A 1 103 ? -16.170 -6.042 17.524 1.00 85.62 103 GLY A O 1
ATOM 821 N N . PHE A 1 104 ? -17.804 -4.600 18.068 1.00 87.94 104 PHE A N 1
ATOM 822 C CA . PHE A 1 104 ? -18.427 -4.491 16.754 1.00 87.94 104 PHE A CA 1
ATOM 823 C C . PHE A 1 104 ? -18.505 -3.021 16.333 1.00 87.94 104 PHE A C 1
ATOM 825 O O . PHE A 1 104 ? -18.624 -2.128 17.159 1.00 87.94 104 PHE A O 1
ATOM 832 N N . ILE A 1 105 ? -18.442 -2.762 15.026 1.00 89.00 105 ILE A N 1
ATOM 833 C CA . ILE A 1 105 ? -18.663 -1.422 14.470 1.00 89.00 105 ILE A CA 1
ATOM 834 C C . ILE A 1 105 ? -19.973 -1.477 13.695 1.00 89.00 105 ILE A C 1
ATOM 836 O O . ILE A 1 105 ? -20.068 -2.154 12.667 1.00 89.00 105 ILE A O 1
ATOM 840 N N . SER A 1 106 ? -20.996 -0.781 14.178 1.00 89.00 106 SER A N 1
ATOM 841 C CA . SER A 1 106 ? -22.273 -0.685 13.478 1.00 89.00 106 SER A CA 1
ATOM 842 C C . SER A 1 106 ? -22.144 0.159 12.204 1.00 89.00 106 SER A C 1
ATOM 844 O O . SER A 1 106 ? -21.297 1.049 12.081 1.00 89.00 106 SER A O 1
ATOM 846 N N . ALA A 1 107 ? -23.031 -0.074 11.231 1.00 88.62 107 ALA A N 1
ATOM 847 C CA . ALA A 1 107 ? -23.069 0.730 10.007 1.00 88.62 107 ALA A CA 1
ATOM 848 C C . ALA A 1 107 ? -23.305 2.226 10.296 1.00 88.62 107 ALA A C 1
ATOM 850 O O . ALA A 1 107 ? -22.816 3.086 9.562 1.00 88.62 107 ALA A O 1
ATOM 851 N N . GLN A 1 108 ? -24.040 2.536 11.370 1.00 86.06 108 GLN A N 1
ATOM 852 C CA . GLN A 1 108 ? -24.309 3.902 11.804 1.00 86.06 108 GLN A CA 1
ATOM 853 C C . GLN A 1 108 ? -23.060 4.568 12.394 1.00 86.06 108 GLN A C 1
ATOM 855 O O . GLN A 1 108 ? -22.762 5.700 12.014 1.00 86.06 108 GLN A O 1
ATOM 860 N N . GLU A 1 109 ? -22.305 3.869 13.247 1.00 84.06 109 GLU A N 1
ATOM 861 C CA . GLU A 1 109 ? -21.020 4.356 13.771 1.00 84.06 109 GLU A CA 1
ATOM 862 C C . GLU A 1 109 ? -20.016 4.576 12.639 1.00 84.06 109 GLU A C 1
ATOM 864 O O . GLU A 1 109 ? -19.464 5.669 12.506 1.00 84.06 109 GLU A O 1
ATOM 869 N N . LEU A 1 110 ? -19.844 3.587 11.755 1.00 86.00 110 LEU A N 1
ATOM 870 C CA . LEU A 1 110 ? -18.933 3.702 10.618 1.00 86.00 110 LEU A CA 1
ATOM 871 C C . LEU A 1 110 ? -19.290 4.899 9.726 1.00 86.00 110 LEU A C 1
ATOM 873 O O . LEU A 1 110 ? -18.411 5.676 9.354 1.00 86.00 110 LEU A O 1
ATOM 877 N N . LYS A 1 111 ? -20.580 5.078 9.409 1.00 86.81 111 LYS A N 1
ATOM 878 C CA . LYS A 1 111 ? -21.056 6.227 8.630 1.00 86.81 111 LYS A CA 1
ATOM 879 C C . LYS A 1 111 ? -20.733 7.538 9.341 1.00 86.81 111 LYS A C 1
ATOM 881 O O . LYS A 1 111 ? -20.143 8.416 8.724 1.00 86.81 111 LYS A O 1
ATOM 886 N N . TYR A 1 112 ? -21.076 7.656 10.623 1.00 84.50 112 TYR A N 1
ATOM 887 C CA . TYR A 1 112 ? -20.846 8.870 11.402 1.00 84.50 112 TYR A CA 1
ATOM 888 C C . TYR A 1 112 ? -19.368 9.290 11.397 1.00 84.50 112 TYR A C 1
ATOM 890 O O . TYR A 1 112 ? -19.061 10.448 11.114 1.00 84.50 112 TYR A O 1
ATOM 898 N N . PHE A 1 113 ? -18.452 8.347 11.631 1.00 81.56 113 PHE A N 1
ATOM 899 C CA . PHE A 1 113 ? -17.015 8.624 11.632 1.00 81.56 113 PHE A CA 1
ATOM 900 C C . PHE A 1 113 ? -16.449 8.979 10.252 1.00 81.56 113 PHE A C 1
ATOM 902 O O . PHE A 1 113 ? -15.500 9.755 10.185 1.00 81.56 113 PHE A O 1
ATOM 909 N N . LEU A 1 114 ? -16.999 8.424 9.166 1.00 84.06 114 LEU A N 1
ATOM 910 C CA . LEU A 1 114 ? -16.511 8.676 7.805 1.00 84.06 114 LEU A CA 1
ATOM 911 C C . LEU A 1 114 ? -17.112 9.924 7.143 1.00 84.06 114 LEU A C 1
ATOM 913 O O . LEU A 1 114 ? -16.516 10.425 6.193 1.00 84.06 114 LEU A O 1
ATOM 917 N N . THR A 1 115 ? -18.284 10.401 7.582 1.00 83.00 115 THR A N 1
ATOM 918 C CA . THR A 1 115 ? -18.974 11.536 6.934 1.00 83.00 115 THR A CA 1
ATOM 919 C C . THR A 1 115 ? -19.029 12.812 7.756 1.00 83.00 115 THR A C 1
ATOM 921 O O . THR A 1 115 ? -19.160 13.885 7.176 1.00 83.00 115 THR A O 1
ATOM 924 N N . THR A 1 116 ? -19.025 12.709 9.084 1.00 71.31 116 THR A N 1
ATOM 925 C CA . THR A 1 116 ? -19.395 13.832 9.964 1.00 71.31 116 THR A CA 1
ATOM 926 C C . THR A 1 116 ? -18.193 14.429 10.698 1.00 71.31 116 THR A C 1
ATOM 928 O O . THR A 1 116 ? -18.336 15.451 11.366 1.00 71.31 116 THR A O 1
ATOM 931 N N . ARG A 1 117 ? -17.010 13.816 10.581 1.00 54.16 117 ARG A N 1
ATOM 932 C CA . ARG A 1 117 ? -15.747 14.374 11.076 1.00 54.16 117 ARG A CA 1
ATOM 933 C C . ARG A 1 117 ? -14.922 15.025 9.981 1.00 54.16 117 ARG A C 1
ATOM 935 O O . ARG A 1 117 ? -14.966 14.526 8.838 1.00 54.16 117 ARG A O 1
#

Foldseek 3Di:
DDPPPCPPPDALLRQLVVLQVVQCVVVVVFAAALVSLCVSNVSSQAHDDSVRSQVLCCVPPNNVCNGPGDDSVRSVVSCPPGDRDDPVNVQVVCVVQPPVSPSDHDPVSVCCVVPVD

Radius of gyration: 18.05 Å; chains: 1; bounding box: 37×56×45 Å

pLDDT: mean 83.09, std 12.15, range [38.0, 93.12]

Sequence (117 aa):
MSSNGNSASLSTDERLKQAYEILSQRNHNRPLSLKDVGTCMRAAGYSPTNTELKKIIETKLGTLYVHQLFDLKIIEDLCNGLKKRSEKEVHDSLRCFDYERNGFISAQELKYFLTTR

Secondary structure (DSSP, 8-state):
-----------HHHHHHHHHHHHHHHTTSPPBPHHHHHHHHHHTT----HHHHHHHHHHHT-GGGGGS-B-HHHHHHHHTTPPPPPHHHHHHHHTTT-SS-SS---HHHHHHHHH--